Protein AF-A0A1H2QL87-F1 (afdb_monomer_lite)

Sequence (66 aa):
MTWLILLYIAFLVSGFAVMKTQNIGRKEKILFVTITTIGCILWGSLVLHRPLDLNKAIGMAIDFIF

Radius of gyration: 14.69 Å; chains: 1; bounding box: 31×35×28 Å

pLDDT: mean 74.67, std 8.08, range [52.44, 86.31]

Foldseek 3Di:
DVVLVVVLVVQLVVVVVVCVVVVDDPVVNVVSVVVSVVVSVCVVCVVVVNNPCVVVVVVVVVVVVD

Structure (mmCIF, N/CA/C/O backbone):
data_AF-A0A1H2QL87-F1
#
_entry.id   AF-A0A1H2QL87-F1
#
loop_
_atom_site.group_PDB
_atom_site.id
_atom_site.type_symbol
_atom_site.label_atom_id
_atom_site.label_alt_id
_atom_site.label_comp_id
_atom_site.label_asym_id
_atom_site.label_entity_id
_atom_site.label_seq_id
_atom_site.pdbx_PDB_ins_code
_atom_site.Cartn_x
_atom_site.Cartn_y
_atom_site.Cartn_z
_atom_site.occupancy
_atom_site.B_iso_or_equiv
_atom_site.auth_seq_id
_atom_site.auth_comp_id
_atom_site.auth_asym_id
_atom_site.auth_atom_id
_atom_site.pdbx_PDB_model_num
ATOM 1 N N . MET A 1 1 ? 3.469 -11.042 -15.239 1.00 60.16 1 MET A N 1
ATOM 2 C CA . MET A 1 1 ? 2.651 -9.855 -14.887 1.00 60.16 1 MET A CA 1
ATOM 3 C C . MET A 1 1 ? 1.312 -10.260 -14.270 1.00 60.16 1 MET A C 1
ATOM 5 O O . MET A 1 1 ? 1.067 -9.913 -13.126 1.00 60.16 1 MET A O 1
ATOM 9 N N . THR A 1 2 ? 0.496 -11.072 -14.949 1.00 68.75 2 THR A N 1
ATOM 10 C CA . THR A 1 2 ?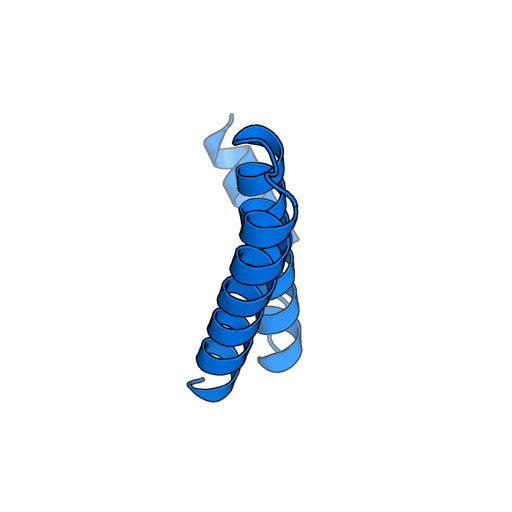 -0.799 -11.596 -14.454 1.00 68.75 2 THR A CA 1
ATOM 11 C C . THR A 1 2 ? -0.722 -12.354 -13.123 1.00 68.75 2 THR A C 1
ATOM 13 O O . THR A 1 2 ? -1.593 -12.181 -12.278 1.00 68.75 2 THR A O 1
ATOM 16 N N . TRP A 1 3 ? 0.341 -13.130 -12.888 1.00 71.62 3 TRP A N 1
ATOM 17 C CA . TRP A 1 3 ? 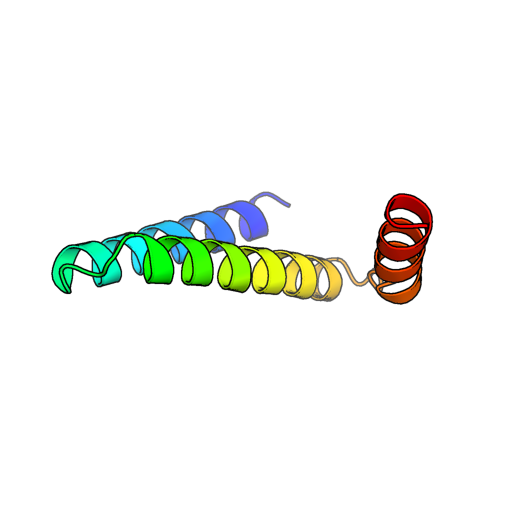0.508 -13.880 -11.633 1.00 71.62 3 TRP A CA 1
ATOM 18 C C . TRP A 1 3 ? 0.660 -12.984 -10.394 1.00 71.62 3 TRP A C 1
ATOM 20 O O . TRP A 1 3 ? 0.107 -13.277 -9.340 1.00 71.62 3 TRP A O 1
ATOM 30 N N . LEU A 1 4 ? 1.360 -11.854 -10.530 1.00 70.38 4 LEU A N 1
ATOM 31 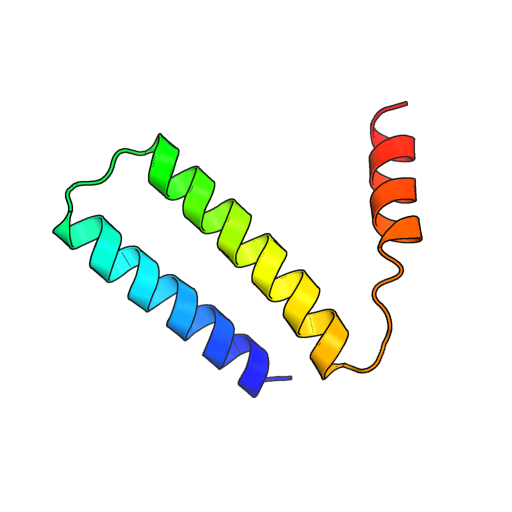C CA . LEU A 1 4 ? 1.547 -10.886 -9.442 1.00 70.38 4 LEU A CA 1
ATOM 32 C C . LEU A 1 4 ? 0.231 -10.203 -9.065 1.00 70.38 4 LEU A C 1
ATOM 34 O O . LEU A 1 4 ? -0.060 -10.021 -7.888 1.0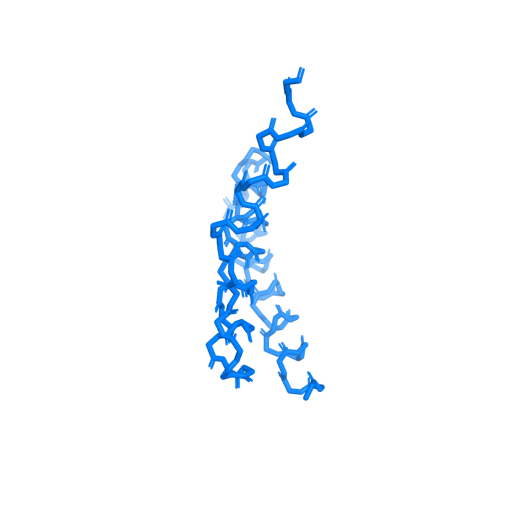0 70.38 4 LEU A O 1
ATOM 38 N N . ILE A 1 5 ? -0.578 -9.877 -10.073 1.00 73.00 5 ILE A N 1
ATOM 39 C CA . ILE A 1 5 ? -1.896 -9.265 -9.887 1.00 73.00 5 ILE A CA 1
ATOM 40 C C . ILE A 1 5 ? -2.837 -10.245 -9.177 1.00 73.00 5 ILE A C 1
ATOM 42 O O . ILE A 1 5 ? -3.523 -9.862 -8.235 1.00 73.00 5 ILE A O 1
ATOM 46 N N . LEU A 1 6 ? -2.825 -11.522 -9.571 1.00 78.38 6 LEU A N 1
ATOM 47 C CA . LEU A 1 6 ? -3.592 -12.575 -8.898 1.00 78.38 6 LEU A CA 1
ATOM 48 C C . LEU A 1 6 ? -3.192 -12.737 -7.427 1.00 78.38 6 LEU A C 1
ATOM 50 O O . LEU A 1 6 ? -4.062 -12.839 -6.565 1.00 78.38 6 LEU A O 1
ATOM 54 N N . LEU A 1 7 ? -1.891 -12.713 -7.133 1.00 78.75 7 LEU A N 1
ATOM 55 C CA . LEU A 1 7 ? -1.371 -12.844 -5.771 1.00 78.75 7 LEU A CA 1
ATOM 56 C C . LEU A 1 7 ? -1.748 -11.627 -4.906 1.00 78.75 7 LEU A C 1
ATOM 58 O O . LEU A 1 7 ? -2.160 -11.794 -3.759 1.00 78.75 7 LEU A O 1
ATOM 62 N N . TYR A 1 8 ? -1.712 -10.419 -5.477 1.00 76.88 8 TYR A N 1
ATOM 63 C CA . TYR A 1 8 ? -2.193 -9.197 -4.825 1.00 76.88 8 TYR A CA 1
ATOM 64 C C . TYR A 1 8 ? -3.692 -9.252 -4.510 1.00 76.88 8 TYR A C 1
ATOM 66 O O . TYR A 1 8 ? -4.104 -8.975 -3.382 1.00 76.88 8 TYR A O 1
ATOM 74 N N . ILE A 1 9 ? -4.510 -9.665 -5.483 1.00 81.19 9 ILE A N 1
ATOM 75 C CA . ILE A 1 9 ? -5.959 -9.813 -5.302 1.00 81.19 9 ILE A CA 1
ATOM 76 C C . ILE A 1 9 ? -6.252 -10.863 -4.223 1.00 81.19 9 ILE A C 1
ATOM 78 O O . ILE A 1 9 ? -7.081 -10.617 -3.349 1.00 81.19 9 ILE A O 1
ATOM 82 N N . ALA A 1 10 ? -5.540 -11.994 -4.216 1.00 83.00 10 ALA A N 1
ATOM 83 C CA . ALA A 1 10 ? -5.690 -13.020 -3.185 1.00 83.00 10 ALA A CA 1
ATOM 84 C C . ALA A 1 10 ? -5.349 -12.489 -1.777 1.00 83.00 10 ALA A C 1
ATOM 86 O O . ALA A 1 10 ? -6.069 -12.777 -0.815 1.00 83.00 10 ALA A O 1
ATOM 87 N N . PHE A 1 11 ? -4.306 -11.663 -1.647 1.00 81.94 11 PHE A N 1
ATOM 88 C CA . PHE A 1 11 ? -3.933 -11.021 -0.379 1.00 81.94 11 PHE A CA 1
ATOM 89 C C . PHE A 1 11 ? -4.978 -10.010 0.104 1.00 81.94 11 PHE A C 1
ATOM 91 O O . PHE A 1 11 ? -5.327 -9.992 1.285 1.00 81.94 11 PHE A O 1
ATOM 98 N N . LEU A 1 12 ? -5.529 -9.199 -0.802 1.00 83.19 12 LEU A N 1
ATOM 99 C CA . LEU A 1 12 ? -6.601 -8.263 -0.462 1.00 83.19 12 LEU A CA 1
ATOM 100 C C . LEU A 1 12 ? -7.881 -8.986 -0.036 1.00 83.19 12 LEU A C 1
ATOM 102 O O . LEU A 1 12 ? -8.482 -8.618 0.972 1.00 83.19 12 LEU A O 1
ATOM 106 N N . VAL A 1 13 ? -8.290 -10.020 -0.775 1.00 86.31 13 VAL A N 1
ATOM 107 C CA . VAL A 1 13 ? -9.517 -10.781 -0.494 1.00 86.31 13 VAL A CA 1
ATOM 108 C C . VAL A 1 13 ? -9.410 -11.531 0.835 1.00 86.31 13 VAL A C 1
ATOM 110 O O . VAL A 1 13 ? -10.332 -11.460 1.649 1.00 86.31 13 VAL A O 1
ATOM 113 N N . SER A 1 14 ? -8.283 -12.200 1.093 1.00 83.75 14 SER A N 1
ATOM 114 C CA . SER A 1 14 ? -8.039 -12.895 2.369 1.00 83.75 14 SER A CA 1
ATOM 115 C C . SER A 1 14 ? -7.984 -11.923 3.551 1.00 83.75 14 SER A C 1
ATOM 117 O O . SER A 1 14 ? -8.632 -12.158 4.571 1.00 83.75 14 SER A O 1
ATOM 119 N N . GLY A 1 15 ? -7.313 -10.782 3.390 1.00 80.00 15 GLY A N 1
ATOM 120 C CA . GLY A 1 15 ? -7.296 -9.707 4.376 1.00 80.00 15 GLY A CA 1
ATOM 121 C C . GLY A 1 15 ? -8.680 -9.163 4.713 1.00 80.00 15 GLY A C 1
ATOM 122 O O . GLY A 1 15 ? -9.062 -9.085 5.882 1.00 80.00 15 GLY A O 1
ATOM 123 N N . PHE A 1 16 ? -9.478 -8.854 3.688 1.00 80.94 16 PHE A N 1
ATOM 124 C CA . PHE A 1 16 ? -10.851 -8.386 3.877 1.00 80.94 16 PHE A CA 1
ATOM 125 C C . PHE A 1 16 ? -11.744 -9.433 4.549 1.00 80.94 16 PHE A C 1
ATOM 127 O O . PHE A 1 16 ? -12.585 -9.066 5.373 1.00 80.94 16 PHE A O 1
ATOM 134 N N . ALA A 1 17 ? -11.563 -10.722 4.244 1.00 83.44 17 ALA A N 1
ATOM 135 C CA . ALA A 1 17 ? -12.313 -11.804 4.879 1.00 83.44 17 ALA A CA 1
ATOM 136 C C . ALA A 1 17 ? -12.012 -11.904 6.387 1.00 83.44 17 ALA A C 1
ATOM 138 O O . ALA A 1 17 ? -12.938 -11.986 7.201 1.00 83.44 17 ALA A O 1
ATOM 139 N N . VAL A 1 18 ? -10.738 -11.803 6.778 1.00 82.19 18 VAL A N 1
ATOM 140 C CA . VAL A 1 18 ? -10.325 -11.790 8.193 1.00 82.19 18 VAL A CA 1
ATOM 141 C C . VAL A 1 18 ? -10.867 -10.549 8.906 1.00 82.19 18 VAL A C 1
ATOM 143 O O . VAL A 1 18 ? -11.464 -10.654 9.978 1.00 82.19 18 VAL A O 1
ATOM 146 N N . MET A 1 19 ? -10.758 -9.376 8.281 1.00 80.12 19 MET A N 1
ATOM 147 C CA . MET A 1 19 ? -11.250 -8.116 8.849 1.00 80.12 19 MET A CA 1
ATOM 148 C C . MET A 1 19 ? -12.767 -8.057 9.001 1.00 80.12 19 MET A C 1
ATOM 150 O O . MET A 1 19 ? -13.268 -7.452 9.950 1.00 80.12 19 MET A O 1
ATOM 154 N N . LYS A 1 20 ? -13.508 -8.673 8.072 1.00 77.50 20 LYS A N 1
ATOM 155 C CA . LYS A 1 20 ? -14.965 -8.814 8.165 1.00 77.50 20 LYS A CA 1
ATOM 156 C C . LYS A 1 20 ? -15.352 -9.705 9.344 1.00 77.50 20 LYS A C 1
ATOM 158 O O . LYS A 1 20 ? -16.306 -9.387 10.043 1.00 77.50 20 LYS A O 1
ATOM 163 N N . THR A 1 21 ? -14.592 -10.773 9.578 1.00 81.38 21 THR A N 1
ATOM 164 C CA . THR A 1 21 ? -14.843 -11.721 10.673 1.00 81.38 21 THR A CA 1
ATOM 165 C C . THR A 1 21 ? -14.574 -11.092 12.042 1.00 81.38 21 THR A C 1
ATOM 167 O O . THR A 1 21 ? -15.303 -11.354 12.991 1.00 81.38 21 THR A O 1
ATOM 170 N N . GLN A 1 22 ? -13.579 -10.208 12.139 1.00 79.75 22 GLN A N 1
ATOM 171 C CA . GLN A 1 22 ? -13.186 -9.573 13.401 1.00 79.75 22 GLN A CA 1
ATOM 172 C C . GLN A 1 22 ? -13.869 -8.221 13.694 1.00 79.75 22 GLN A C 1
ATOM 174 O O . GLN A 1 22 ? -13.508 -7.561 14.661 1.00 79.75 22 GLN A O 1
ATOM 179 N N . ASN A 1 23 ? -14.859 -7.791 12.894 1.00 76.19 23 ASN A N 1
ATOM 180 C CA . ASN A 1 23 ? -15.563 -6.504 13.074 1.00 76.19 23 ASN A CA 1
ATOM 181 C C . ASN A 1 23 ? -14.619 -5.287 13.201 1.00 76.19 23 ASN A C 1
ATOM 183 O O . ASN A 1 23 ? -14.872 -4.332 13.933 1.00 76.19 23 ASN A O 1
ATOM 187 N N . ILE A 1 24 ? -13.511 -5.326 12.459 1.00 77.25 24 ILE A N 1
ATOM 188 C CA . ILE A 1 24 ? -12.429 -4.350 12.582 1.00 77.25 24 ILE A CA 1
ATOM 189 C C . ILE A 1 24 ? -12.858 -2.958 12.092 1.00 77.25 24 ILE A C 1
ATOM 191 O O . ILE A 1 24 ? -13.550 -2.810 11.072 1.00 77.25 24 ILE A O 1
ATOM 195 N N . GLY A 1 25 ? -12.409 -1.933 12.824 1.00 82.19 25 GLY A N 1
ATOM 196 C CA . GLY A 1 25 ? -12.719 -0.531 12.585 1.00 82.19 25 GLY A CA 1
ATOM 197 C C . GLY A 1 25 ? -12.252 -0.017 11.220 1.00 82.19 25 GLY A C 1
ATOM 198 O O . GLY A 1 25 ? -11.365 -0.564 10.560 1.00 82.19 25 GLY A O 1
ATOM 199 N N . ARG A 1 26 ? -12.856 1.091 10.764 1.00 80.12 26 ARG A N 1
ATOM 200 C CA . ARG A 1 26 ? -12.481 1.734 9.487 1.00 80.12 26 ARG A CA 1
ATOM 201 C C . ARG A 1 26 ? -11.004 2.148 9.448 1.00 80.12 26 ARG A C 1
ATOM 203 O O . ARG A 1 26 ? -10.417 2.129 8.372 1.00 80.12 26 ARG A O 1
ATOM 210 N N . LYS A 1 27 ? -10.409 2.500 10.593 1.00 80.69 27 LYS A N 1
ATOM 211 C CA . LYS A 1 27 ? -9.007 2.936 10.684 1.00 80.69 27 LYS A CA 1
ATOM 212 C C . LYS A 1 27 ? -8.037 1.790 10.405 1.00 80.69 27 LYS A C 1
ATOM 214 O O . LYS A 1 27 ? -7.142 1.943 9.581 1.00 80.69 27 LYS A O 1
ATOM 219 N N . GLU A 1 28 ? -8.244 0.630 11.018 1.00 81.44 28 GLU A N 1
ATOM 220 C CA . GLU A 1 28 ? -7.394 -0.537 10.770 1.00 81.44 28 GLU A CA 1
ATOM 221 C C . GLU A 1 28 ? -7.568 -1.096 9.352 1.00 81.44 28 GLU A C 1
ATOM 223 O O . GLU A 1 28 ? -6.589 -1.537 8.756 1.00 81.44 28 GLU A O 1
ATOM 228 N N . LYS A 1 29 ? -8.771 -1.010 8.762 1.00 79.75 29 LYS A N 1
ATOM 229 C CA . LYS A 1 29 ? -8.973 -1.343 7.337 1.00 79.75 29 LYS A CA 1
ATOM 230 C C . LYS A 1 29 ? -8.116 -0.477 6.420 1.00 79.75 29 LYS A C 1
ATOM 232 O O . LYS A 1 29 ? -7.492 -1.002 5.503 1.00 79.75 29 LYS A O 1
ATOM 237 N N . ILE A 1 30 ? -8.069 0.831 6.676 1.00 82.81 30 ILE A N 1
ATOM 238 C CA . ILE A 1 30 ? -7.225 1.756 5.911 1.00 82.81 30 ILE A CA 1
ATOM 239 C C . ILE A 1 30 ? -5.750 1.389 6.096 1.00 82.81 30 ILE A C 1
ATOM 241 O O . ILE A 1 30 ? -5.039 1.250 5.106 1.00 82.81 30 ILE A O 1
ATOM 245 N N . LEU A 1 31 ? -5.303 1.160 7.335 1.00 83.12 31 LEU A N 1
ATOM 246 C CA . LEU A 1 31 ? -3.919 0.759 7.615 1.00 83.12 31 LEU A CA 1
ATOM 247 C C . LEU A 1 31 ? -3.526 -0.531 6.892 1.00 83.12 31 LEU A C 1
ATOM 249 O O . LEU A 1 31 ? -2.453 -0.595 6.299 1.00 83.12 31 LEU A O 1
ATOM 253 N N . PHE A 1 32 ? -4.398 -1.535 6.895 1.00 83.12 32 PHE A N 1
ATOM 254 C CA . PHE A 1 32 ? -4.144 -2.788 6.197 1.00 83.12 32 PHE A CA 1
ATOM 255 C C . PHE A 1 32 ? -4.012 -2.591 4.696 1.00 83.12 32 PHE A C 1
ATOM 257 O O . PHE A 1 32 ? -3.019 -3.022 4.124 1.00 83.12 32 PHE A O 1
ATOM 264 N N . VAL A 1 33 ? -4.948 -1.873 4.068 1.00 82.12 33 VAL A N 1
ATOM 265 C CA . VAL A 1 33 ? -4.860 -1.580 2.632 1.00 82.12 33 VAL A CA 1
ATOM 266 C C . VAL A 1 33 ? -3.557 -0.843 2.312 1.00 82.12 33 VAL A C 1
ATOM 268 O O . VAL A 1 33 ? -2.875 -1.214 1.356 1.00 82.12 33 VAL A O 1
ATOM 271 N N . THR A 1 34 ? -3.158 0.135 3.128 1.00 81.62 34 THR A N 1
ATOM 272 C CA . THR A 1 34 ? -1.899 0.872 2.948 1.00 81.62 34 THR A CA 1
ATOM 273 C C . THR A 1 34 ? -0.681 -0.049 3.042 1.00 81.62 34 THR A C 1
ATOM 275 O O . THR A 1 34 ? 0.135 -0.074 2.121 1.00 81.62 34 THR A O 1
ATOM 278 N N . ILE A 1 35 ? -0.570 -0.855 4.103 1.00 83.62 35 ILE A N 1
ATOM 279 C CA . ILE A 1 35 ? 0.571 -1.762 4.316 1.00 83.62 35 ILE A CA 1
ATOM 280 C C . ILE A 1 35 ? 0.628 -2.835 3.221 1.00 83.62 35 ILE A C 1
ATOM 282 O O . ILE A 1 35 ? 1.695 -3.083 2.661 1.00 83.62 35 ILE A O 1
ATOM 286 N N . THR A 1 36 ? -0.508 -3.435 2.860 1.00 84.00 36 THR A N 1
ATOM 287 C CA . THR A 1 36 ? -0.588 -4.435 1.785 1.00 84.00 36 THR A CA 1
ATOM 288 C C . THR A 1 36 ? -0.194 -3.840 0.435 1.00 84.00 36 THR A C 1
ATOM 290 O O . THR A 1 36 ? 0.480 -4.502 -0.353 1.00 84.00 36 THR A O 1
ATOM 293 N N . THR A 1 37 ? -0.553 -2.584 0.167 1.00 80.75 37 THR A N 1
ATOM 294 C CA . THR A 1 37 ? -0.182 -1.903 -1.082 1.00 80.75 37 THR A CA 1
ATOM 295 C C . THR A 1 37 ? 1.317 -1.600 -1.128 1.00 80.75 37 THR A C 1
ATOM 297 O O . THR A 1 37 ? 1.956 -1.892 -2.136 1.00 80.75 37 THR A O 1
ATOM 300 N N . ILE A 1 38 ? 1.910 -1.127 -0.026 1.00 83.25 38 ILE A N 1
ATOM 301 C CA . ILE A 1 38 ? 3.367 -0.928 0.085 1.00 83.25 38 ILE A CA 1
ATOM 302 C C . ILE A 1 38 ? 4.109 -2.257 -0.102 1.00 83.25 38 ILE A C 1
ATOM 304 O O . ILE A 1 38 ? 5.043 -2.342 -0.899 1.00 83.25 38 ILE A O 1
ATOM 308 N N . GLY A 1 39 ? 3.657 -3.313 0.581 1.00 80.19 39 GLY A N 1
ATOM 309 C CA . GLY A 1 39 ? 4.218 -4.655 0.448 1.00 80.19 39 GLY A CA 1
ATOM 310 C C . GLY A 1 39 ? 4.139 -5.174 -0.987 1.00 80.19 39 GLY A C 1
ATOM 311 O O . GLY A 1 39 ? 5.112 -5.729 -1.487 1.00 80.19 39 GLY A O 1
ATOM 312 N N . CYS A 1 40 ? 3.029 -4.930 -1.688 1.00 77.25 40 CYS A N 1
ATOM 313 C CA . CYS A 1 40 ? 2.880 -5.327 -3.085 1.00 77.25 40 CYS A CA 1
ATOM 314 C C . CYS A 1 40 ? 3.807 -4.551 -4.028 1.00 77.25 40 CYS A C 1
ATOM 316 O O . CYS A 1 40 ? 4.340 -5.135 -4.969 1.00 77.25 40 CYS A O 1
ATOM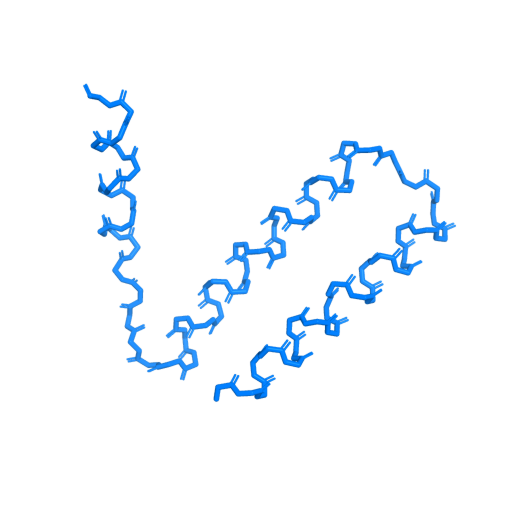 318 N N . ILE A 1 41 ? 4.018 -3.255 -3.787 1.00 76.56 41 ILE A N 1
ATOM 319 C CA . ILE A 1 41 ? 4.950 -2.428 -4.565 1.00 76.56 41 ILE A CA 1
ATOM 320 C C . ILE A 1 41 ? 6.383 -2.947 -4.380 1.00 76.56 41 ILE A C 1
ATOM 322 O O . ILE A 1 41 ? 7.075 -3.213 -5.363 1.00 76.56 41 ILE A O 1
ATOM 326 N N . LEU A 1 42 ? 6.799 -3.183 -3.132 1.00 75.50 42 LEU A N 1
ATOM 327 C CA . LEU A 1 42 ? 8.113 -3.748 -2.807 1.00 75.50 42 LEU A CA 1
ATOM 328 C C . LEU A 1 42 ? 8.298 -5.148 -3.400 1.00 75.50 42 LEU A C 1
ATOM 330 O O . LEU A 1 42 ? 9.325 -5.441 -4.007 1.00 75.50 42 LEU A O 1
ATOM 334 N N . TRP A 1 43 ? 7.285 -6.003 -3.287 1.00 74.75 43 TRP A N 1
ATOM 335 C CA . TRP A 1 43 ? 7.314 -7.340 -3.872 1.00 74.75 43 TRP A CA 1
ATOM 336 C C . TRP A 1 43 ? 7.390 -7.293 -5.401 1.00 74.75 43 TRP A C 1
ATOM 338 O O . TRP A 1 43 ? 8.160 -8.030 -6.015 1.00 74.75 43 TRP A O 1
ATOM 348 N N . GLY A 1 44 ? 6.628 -6.388 -6.023 1.00 71.00 44 GLY A N 1
ATOM 349 C CA . GLY A 1 44 ? 6.664 -6.133 -7.460 1.00 71.00 44 GLY A CA 1
ATOM 350 C C . GLY A 1 44 ? 8.058 -5.732 -7.934 1.00 71.00 44 GLY A C 1
ATOM 351 O O . GLY A 1 44 ? 8.524 -6.266 -8.937 1.00 71.00 44 GLY A O 1
ATOM 352 N N . SER A 1 45 ? 8.757 -4.879 -7.179 1.00 68.94 45 SER A N 1
ATOM 353 C CA . SER A 1 45 ? 10.165 -4.552 -7.435 1.00 68.94 45 SER A CA 1
ATOM 354 C C . SER A 1 45 ? 11.056 -5.781 -7.489 1.00 68.94 45 SER A C 1
ATOM 356 O O . SER A 1 45 ? 11.859 -5.937 -8.406 1.00 68.94 45 SER A O 1
ATOM 358 N N . LEU A 1 46 ? 10.914 -6.638 -6.481 1.00 71.81 46 LEU A N 1
ATOM 359 C CA . LEU A 1 46 ? 11.803 -7.764 -6.257 1.00 71.81 46 LEU A CA 1
ATOM 360 C C . LEU A 1 46 ? 11.604 -8.812 -7.355 1.00 71.81 46 LEU A C 1
ATOM 362 O O . LEU A 1 46 ? 12.567 -9.286 -7.951 1.00 71.81 46 LEU A O 1
ATOM 366 N N . VAL A 1 47 ? 10.347 -9.092 -7.714 1.00 70.38 47 VAL A N 1
ATOM 367 C CA . VAL A 1 47 ? 10.015 -10.050 -8.778 1.00 70.38 47 VAL A CA 1
ATOM 368 C C . VAL A 1 47 ? 10.392 -9.531 -10.165 1.00 70.38 47 VAL A C 1
ATOM 370 O O . VAL A 1 47 ? 10.873 -10.309 -10.990 1.00 70.38 47 VAL A O 1
ATOM 373 N N . LEU A 1 48 ? 10.231 -8.231 -10.440 1.00 69.38 48 LEU A N 1
ATOM 374 C CA . LEU A 1 48 ? 10.642 -7.661 -11.727 1.00 69.38 48 LEU A CA 1
ATOM 375 C C . LEU A 1 48 ? 12.165 -7.615 -11.921 1.00 69.38 48 LEU A C 1
ATOM 377 O O . LEU A 1 48 ? 12.593 -7.264 -13.021 1.00 69.38 48 LEU A O 1
ATOM 381 N N . HIS A 1 49 ? 12.973 -7.913 -10.892 1.00 64.25 49 HIS A N 1
ATOM 382 C CA . HIS A 1 49 ? 14.435 -7.738 -10.900 1.00 64.25 49 HIS A CA 1
ATOM 383 C C . HIS A 1 49 ? 14.879 -6.334 -11.349 1.00 64.25 49 HIS A C 1
ATOM 385 O O . HIS A 1 49 ? 16.039 -6.103 -11.684 1.00 64.25 49 HIS A O 1
ATOM 391 N N . ARG A 1 50 ? 13.950 -5.373 -11.347 1.00 59.53 50 ARG A N 1
ATOM 392 C CA . ARG A 1 50 ? 14.247 -3.960 -11.472 1.00 59.53 50 ARG A CA 1
ATOM 393 C C . ARG A 1 50 ? 14.245 -3.421 -10.056 1.00 59.53 50 ARG A C 1
ATOM 395 O O . ARG A 1 50 ? 13.184 -3.473 -9.422 1.00 59.53 50 ARG A O 1
ATOM 402 N N . PRO A 1 51 ? 15.384 -2.924 -9.546 1.00 57.34 51 PRO A N 1
ATOM 403 C CA . PRO A 1 51 ? 15.351 -2.192 -8.299 1.00 57.34 51 PRO A CA 1
ATOM 404 C C . PRO A 1 51 ? 14.339 -1.069 -8.507 1.00 57.34 51 PRO A C 1
ATOM 406 O O . PRO A 1 51 ? 14.478 -0.247 -9.414 1.00 57.34 51 PRO A O 1
ATOM 409 N N . LEU A 1 52 ? 13.254 -1.085 -7.735 1.00 56.75 52 LEU A N 1
ATOM 410 C CA . LEU A 1 52 ? 12.495 0.121 -7.518 1.00 56.75 52 LEU A CA 1
ATOM 411 C C . LEU A 1 52 ? 13.534 1.031 -6.914 1.00 56.75 52 LEU A C 1
ATOM 413 O O . LEU A 1 52 ? 14.042 0.762 -5.824 1.00 56.75 52 LEU A O 1
ATOM 417 N N . ASP A 1 53 ? 13.894 2.054 -7.674 1.00 65.31 53 ASP A N 1
ATOM 418 C CA . ASP A 1 53 ? 14.640 3.181 -7.168 1.00 65.31 53 ASP A CA 1
ATOM 419 C C . ASP A 1 53 ? 13.740 3.841 -6.124 1.00 65.31 53 ASP A C 1
ATOM 421 O O . ASP A 1 53 ? 13.030 4.813 -6.378 1.00 65.31 53 ASP A O 1
ATOM 425 N N . LEU A 1 54 ? 13.706 3.238 -4.937 1.00 60.94 54 LEU A N 1
ATOM 426 C CA . LEU A 1 54 ? 12.960 3.705 -3.787 1.00 60.94 54 LEU A CA 1
ATOM 427 C C . LEU A 1 54 ? 13.452 5.114 -3.456 1.00 60.94 54 LEU A C 1
ATOM 429 O O . LEU A 1 54 ? 12.643 5.976 -3.153 1.00 60.94 54 LEU A O 1
ATOM 433 N N . ASN A 1 55 ? 14.745 5.380 -3.680 1.00 62.00 55 ASN A N 1
ATOM 434 C CA . ASN A 1 55 ? 15.339 6.714 -3.667 1.00 62.00 55 ASN A CA 1
ATOM 435 C C . ASN A 1 55 ? 14.677 7.687 -4.652 1.00 62.00 55 ASN A C 1
ATOM 437 O O . ASN A 1 55 ? 14.465 8.841 -4.303 1.00 62.00 55 ASN A O 1
ATOM 441 N N . LYS A 1 56 ? 14.306 7.250 -5.859 1.00 65.06 56 LYS A N 1
ATOM 442 C CA . LYS A 1 56 ? 13.614 8.097 -6.844 1.00 65.06 56 LYS A CA 1
ATOM 443 C C . LYS A 1 56 ? 12.138 8.289 -6.506 1.00 65.06 56 LYS A C 1
ATOM 445 O O . LYS A 1 56 ? 11.603 9.362 -6.753 1.00 65.06 56 LYS A O 1
ATOM 450 N N . ALA A 1 57 ? 11.485 7.281 -5.930 1.00 68.00 57 ALA A N 1
ATOM 451 C CA . ALA A 1 57 ? 10.107 7.398 -5.453 1.00 68.00 57 ALA A CA 1
ATOM 452 C C . ALA A 1 57 ? 10.006 8.308 -4.215 1.00 68.00 57 ALA A C 1
ATOM 454 O O . ALA A 1 57 ? 9.129 9.163 -4.157 1.00 68.00 57 ALA A O 1
ATOM 455 N N . ILE A 1 58 ? 10.934 8.169 -3.263 1.00 66.00 58 ILE A N 1
ATOM 456 C CA . ILE A 1 58 ? 11.075 9.057 -2.102 1.00 66.00 58 ILE A CA 1
ATOM 457 C C . ILE A 1 58 ? 11.462 10.461 -2.570 1.00 66.00 58 ILE A C 1
ATOM 459 O O . ILE A 1 58 ? 10.863 11.424 -2.112 1.00 66.00 58 ILE A O 1
ATOM 463 N N . GLY A 1 59 ? 12.384 10.576 -3.531 1.00 70.19 59 GLY A N 1
ATOM 464 C CA . GLY A 1 59 ? 12.735 11.844 -4.170 1.00 70.19 59 GLY A CA 1
ATOM 465 C C . GLY A 1 59 ? 11.514 12.543 -4.767 1.00 70.19 59 GLY A C 1
ATOM 466 O O . GLY A 1 59 ? 11.254 13.682 -4.418 1.00 70.19 59 GLY A O 1
ATOM 467 N N . MET A 1 60 ? 10.700 11.837 -5.561 1.00 67.06 60 MET A N 1
ATOM 468 C CA . MET A 1 60 ? 9.439 12.372 -6.099 1.00 67.06 60 MET A CA 1
ATOM 469 C C . MET A 1 60 ? 8.430 12.757 -5.013 1.00 67.06 60 MET A C 1
ATOM 471 O O . MET A 1 60 ? 7.719 13.743 -5.170 1.00 67.06 60 MET A O 1
ATOM 475 N N . ALA A 1 61 ? 8.336 11.988 -3.927 1.00 69.00 61 ALA A N 1
ATOM 476 C CA . ALA A 1 61 ? 7.437 12.317 -2.826 1.00 69.00 61 ALA A CA 1
ATOM 477 C C . ALA A 1 61 ? 7.895 13.572 -2.067 1.00 69.00 61 ALA A C 1
ATOM 479 O O . ALA A 1 61 ? 7.055 14.357 -1.642 1.00 69.00 61 ALA A O 1
ATOM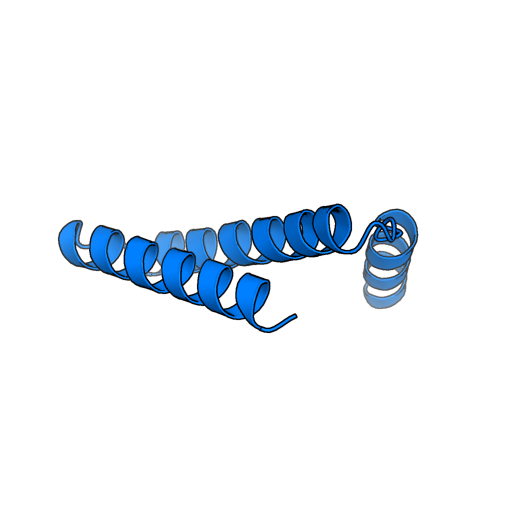 480 N N . ILE A 1 62 ? 9.207 13.771 -1.919 1.00 71.19 62 ILE A N 1
ATOM 481 C CA . ILE A 1 62 ? 9.788 14.973 -1.313 1.00 71.19 62 ILE A CA 1
ATOM 482 C C . ILE A 1 62 ? 9.584 16.185 -2.231 1.00 71.19 62 ILE A C 1
ATOM 484 O O . ILE A 1 62 ? 9.095 17.199 -1.749 1.00 71.19 62 ILE A O 1
ATOM 488 N N . ASP A 1 63 ? 9.862 16.060 -3.534 1.00 75.38 63 ASP A N 1
ATOM 489 C CA . ASP A 1 63 ? 9.627 17.109 -4.549 1.00 75.38 63 ASP A CA 1
ATOM 490 C C . ASP A 1 63 ? 8.149 17.517 -4.648 1.00 75.38 63 ASP A C 1
ATOM 492 O O . ASP A 1 63 ? 7.818 18.636 -5.003 1.00 75.38 63 ASP A O 1
ATOM 496 N N . PHE A 1 64 ? 7.226 16.602 -4.350 1.00 69.12 64 PHE A N 1
ATOM 497 C CA . PHE A 1 64 ? 5.799 16.918 -4.337 1.00 69.12 64 PHE A CA 1
ATOM 498 C C . PHE A 1 64 ? 5.360 17.660 -3.061 1.00 69.12 64 PHE A C 1
ATOM 500 O O . PHE A 1 64 ? 4.315 18.308 -3.052 1.00 69.12 64 PHE A O 1
ATOM 507 N N . ILE A 1 65 ? 6.111 17.522 -1.964 1.00 68.31 65 ILE A N 1
ATOM 508 C CA . ILE A 1 65 ? 5.796 18.126 -0.660 1.00 68.31 65 ILE A CA 1
ATOM 509 C C . ILE A 1 65 ? 6.450 19.509 -0.495 1.00 68.31 65 ILE A C 1
ATOM 511 O O . ILE A 1 65 ? 5.916 20.325 0.259 1.00 68.31 65 ILE A O 1
ATOM 515 N N . PHE A 1 66 ? 7.584 19.757 -1.156 1.00 52.44 66 PHE A N 1
ATOM 516 C CA . PHE A 1 66 ? 8.383 20.986 -1.064 1.00 52.44 66 PHE A CA 1
ATOM 517 C C . PHE A 1 66 ? 8.244 21.864 -2.307 1.00 52.44 66 PHE A C 1
ATOM 519 O O . PHE A 1 66 ? 8.214 23.104 -2.133 1.00 52.44 66 PHE A O 1
#

Secondary structure (DSSP, 8-state):
-HHHHHHHHHHHHHHHHHHHHTT--HHHHHHHHHHHHHHHHHHHHHHTTS---HHHHHHHHHHHH-